Protein AF-A0A1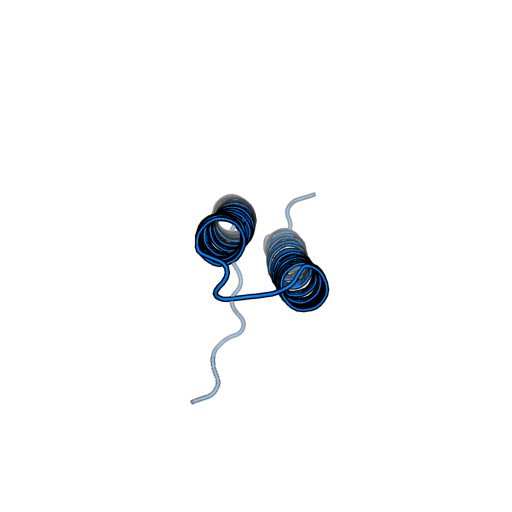C2I4N0-F1 (afdb_monomer_lite)

Radius of gyration: 16.8 Å; chains: 1; bounding box: 36×25×44 Å

Foldseek 3Di:
DPPDPDQDALVVLQVQLVVLLVVLVVQLVVLLVVVVVCVVVVVDDPVVSVVSNVVSVVSNVVSNVSSVVSNVSNVPD

Organism: Acidithiobacillus thiooxidans (NCBI:txid930)

Sequence (77 aa):
MVRKPWNPSCEQAKFVAQACRLIGLGFFAAVGYHDTIALVTGTVHGTHVAITAFFAFLVWLEFELIGYLSIGKGGCQ

Seco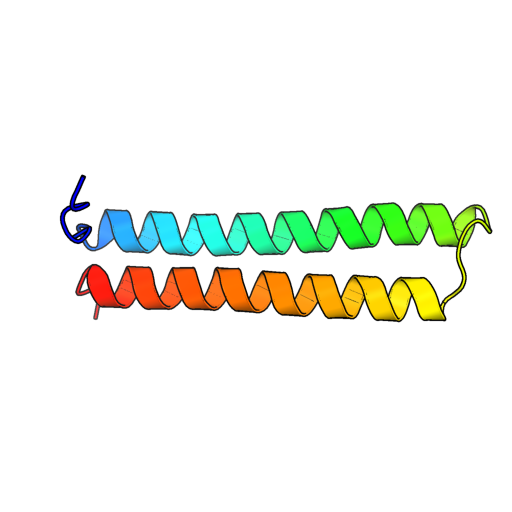ndary structure (DSSP, 8-state):
--PPPP---HHHHHHHHHHHHHHHHHHHHHHHHHHHHHHHTTSS-HHHHHHHHHHHHHHHHHHHHHHHHHHHHTT--

pLDDT: mean 87.54, std 9.68, range [41.0, 95.0]

Structure (mmCIF, N/CA/C/O backbone):
data_AF-A0A1C2I4N0-F1
#
_entry.id   AF-A0A1C2I4N0-F1
#
loop_
_atom_site.group_PDB
_atom_site.id
_atom_site.type_symbol
_atom_site.label_atom_id
_atom_site.label_alt_id
_atom_site.label_comp_id
_atom_site.label_asym_id
_atom_site.label_entity_id
_atom_site.label_seq_id
_atom_site.pdbx_PDB_ins_code
_atom_site.Cartn_x
_atom_site.Cartn_y
_atom_site.Cartn_z
_atom_site.occupancy
_atom_site.B_iso_or_equiv
_atom_site.auth_seq_id
_atom_site.auth_comp_id
_atom_site.auth_asym_id
_atom_site.auth_atom_id
_atom_site.pdbx_PDB_model_num
ATOM 1 N N . MET A 1 1 ? 0.268 -19.269 22.095 1.00 41.00 1 MET A N 1
ATOM 2 C CA . MET A 1 1 ? -0.163 -18.004 22.734 1.00 41.00 1 MET A CA 1
ATOM 3 C C . MET A 1 1 ? -1.451 -17.554 22.067 1.00 41.00 1 MET A C 1
ATOM 5 O O . MET A 1 1 ? -1.418 -17.219 20.890 1.00 41.00 1 MET A O 1
ATOM 9 N N . VAL A 1 2 ? -2.585 -17.603 22.769 1.00 45.75 2 VAL A N 1
ATOM 10 C CA . VAL A 1 2 ? -3.849 -17.055 22.251 1.00 45.75 2 VAL A CA 1
ATOM 11 C C . VAL A 1 2 ? -3.717 -15.532 22.295 1.00 45.75 2 VAL A C 1
ATOM 13 O O . VAL A 1 2 ? -3.673 -14.953 23.379 1.00 45.75 2 VAL A O 1
ATOM 16 N N . ARG A 1 3 ? -3.554 -14.875 21.138 1.00 57.62 3 ARG A N 1
ATOM 17 C CA . ARG A 1 3 ? -3.546 -13.405 21.085 1.00 57.62 3 ARG A CA 1
ATOM 18 C C . ARG A 1 3 ? -4.933 -12.932 21.520 1.00 57.62 3 ARG A C 1
ATOM 20 O O . ARG A 1 3 ? -5.921 -13.322 20.902 1.00 57.62 3 ARG A O 1
ATOM 27 N N . LYS A 1 4 ? -5.016 -12.125 22.586 1.00 67.31 4 LYS A N 1
ATOM 28 C CA . LYS A 1 4 ? -6.271 -11.447 22.945 1.00 67.31 4 LYS A CA 1
ATOM 29 C C . LYS A 1 4 ? -6.777 -10.675 21.714 1.00 67.31 4 LYS A C 1
ATOM 31 O O . LYS A 1 4 ? -5.951 -10.054 21.038 1.00 67.31 4 LYS A O 1
ATOM 36 N N . PRO A 1 5 ? -8.089 -10.696 21.418 1.00 74.50 5 PRO A N 1
ATOM 37 C CA . PRO A 1 5 ? -8.651 -9.860 20.367 1.00 74.50 5 PRO A CA 1
ATOM 38 C C . PRO A 1 5 ? -8.280 -8.396 20.637 1.00 74.50 5 PRO A C 1
ATOM 40 O O . PRO A 1 5 ? -8.484 -7.901 21.746 1.00 74.50 5 PRO A O 1
ATOM 43 N N . TRP A 1 6 ? -7.684 -7.724 19.652 1.00 81.81 6 TRP A N 1
ATOM 44 C CA . TRP A 1 6 ? -7.381 -6.296 19.744 1.00 81.81 6 TRP A CA 1
ATOM 45 C C . TRP A 1 6 ? -8.689 -5.501 19.758 1.00 81.81 6 TRP A C 1
ATOM 47 O O . TRP A 1 6 ? -9.491 -5.646 18.835 1.00 81.81 6 TRP A O 1
ATOM 57 N N . ASN A 1 7 ? -8.887 -4.692 20.802 1.00 86.06 7 ASN A N 1
ATOM 58 C CA . ASN A 1 7 ? -10.078 -3.868 21.008 1.00 86.06 7 ASN A CA 1
ATOM 59 C C . ASN A 1 7 ? -9.647 -2.391 21.158 1.00 86.06 7 ASN A C 1
ATOM 61 O O . ASN A 1 7 ? -9.421 -1.938 22.283 1.00 86.06 7 ASN A O 1
ATOM 65 N N . PRO A 1 8 ? -9.383 -1.684 20.043 1.00 86.19 8 PRO A N 1
ATOM 66 C CA . PRO A 1 8 ? -8.862 -0.317 20.066 1.00 86.19 8 PRO A CA 1
ATOM 67 C C . PRO A 1 8 ? -9.900 0.708 20.513 1.00 86.19 8 PRO A C 1
ATOM 69 O O . PRO A 1 8 ? -11.098 0.510 20.331 1.00 86.19 8 PRO A O 1
ATOM 72 N N . SER A 1 9 ? -9.437 1.856 21.011 1.00 92.56 9 SER A N 1
ATOM 73 C CA . SER A 1 9 ? -10.289 3.049 21.059 1.00 92.56 9 SER A CA 1
ATOM 74 C C . SER A 1 9 ? -10.553 3.585 19.646 1.00 92.56 9 SER A C 1
ATOM 76 O O . SER A 1 9 ? -9.793 3.310 18.714 1.00 92.56 9 SER A O 1
ATOM 78 N N . CYS A 1 10 ? -11.596 4.401 19.482 1.00 90.94 10 CYS A N 1
ATOM 79 C CA . CYS A 1 10 ? -11.914 4.974 18.175 1.00 90.94 10 CYS A CA 1
ATOM 80 C C . CYS A 1 10 ? -10.752 5.806 17.588 1.00 90.94 10 CYS A C 1
ATOM 82 O O . CYS A 1 10 ? -10.420 5.674 16.411 1.00 90.94 10 CYS A O 1
ATOM 84 N N . GLU A 1 11 ? -10.051 6.590 18.410 1.00 93.25 11 GLU A N 1
ATOM 85 C CA . GLU A 1 11 ? -8.888 7.365 17.952 1.00 93.25 11 GLU A CA 1
ATOM 86 C C . GLU A 1 11 ? -7.713 6.469 17.527 1.00 93.25 11 GLU A C 1
ATOM 88 O O . GLU A 1 11 ? -7.074 6.724 16.506 1.00 93.25 11 GLU A O 1
ATOM 93 N N . GLN A 1 12 ? -7.469 5.362 18.238 1.00 91.56 12 GLN A N 1
ATOM 94 C CA . GLN A 1 12 ? -6.465 4.375 17.823 1.00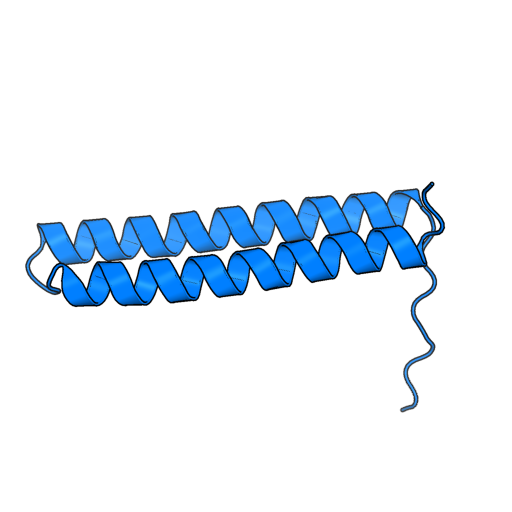 91.56 12 GLN A CA 1
ATOM 95 C C . GLN A 1 12 ? -6.845 3.709 16.498 1.00 91.56 12 GLN A C 1
ATOM 97 O O . GLN A 1 12 ? -5.992 3.522 15.632 1.00 91.56 12 GLN A O 1
ATOM 102 N N . ALA A 1 13 ? -8.121 3.369 16.322 1.00 91.38 13 ALA A N 1
ATOM 103 C CA . ALA A 1 13 ? -8.625 2.766 15.098 1.00 91.38 13 ALA A CA 1
ATOM 104 C C . ALA A 1 13 ? -8.507 3.711 13.890 1.00 91.38 13 ALA A C 1
ATOM 106 O O . ALA A 1 13 ? -8.030 3.288 12.836 1.00 91.38 13 ALA A O 1
ATOM 107 N N . LYS A 1 14 ? -8.866 4.992 14.052 1.00 92.12 14 LYS A N 1
ATOM 108 C CA . LYS A 1 14 ? -8.681 6.032 13.024 1.00 92.12 14 LYS A CA 1
ATOM 109 C C . LYS A 1 14 ? -7.212 6.203 12.653 1.00 92.12 14 LYS A C 1
ATOM 111 O O . LYS A 1 14 ? -6.892 6.242 11.466 1.00 92.12 14 LYS A O 1
ATOM 116 N N . PHE A 1 15 ? -6.325 6.262 13.648 1.00 92.81 15 PHE A N 1
ATOM 117 C CA . PHE A 1 15 ? -4.887 6.375 13.414 1.00 92.81 15 PHE A CA 1
ATOM 118 C C . PHE A 1 15 ? -4.352 5.186 12.608 1.00 92.81 15 PHE A C 1
ATOM 120 O O . PHE A 1 15 ? -3.660 5.379 11.611 1.00 92.81 15 PHE A O 1
ATOM 127 N N . VAL A 1 16 ? -4.717 3.957 12.990 1.00 91.69 16 VAL A N 1
ATOM 128 C CA . VAL A 1 16 ? -4.314 2.744 12.262 1.00 91.69 16 VAL A CA 1
ATOM 129 C C . VAL A 1 16 ? -4.859 2.752 10.834 1.00 91.69 16 VAL A C 1
ATOM 131 O O . VAL A 1 16 ? -4.111 2.464 9.906 1.00 91.69 16 VAL A O 1
ATOM 134 N N . ALA A 1 17 ? -6.118 3.138 10.628 1.00 92.38 17 ALA A N 1
ATOM 135 C CA . ALA A 1 17 ? -6.706 3.204 9.294 1.00 92.38 17 ALA A CA 1
ATOM 136 C C . ALA A 1 17 ? -6.006 4.225 8.386 1.00 92.38 17 ALA A C 1
ATOM 138 O O . ALA A 1 17 ? -5.677 3.912 7.241 1.00 92.38 17 ALA A O 1
ATOM 139 N N . GLN A 1 18 ? -5.712 5.421 8.905 1.00 93.06 18 GLN A N 1
ATOM 140 C CA . GLN A 1 18 ? -4.932 6.423 8.177 1.00 93.06 18 GLN A CA 1
ATOM 141 C C . GLN A 1 18 ? -3.515 5.929 7.872 1.00 93.06 18 GLN A C 1
ATOM 143 O O . GLN A 1 18 ? -3.036 6.102 6.751 1.00 93.06 18 GLN A O 1
ATOM 148 N N . ALA A 1 19 ? -2.857 5.273 8.830 1.00 93.31 19 ALA A N 1
ATOM 149 C CA . ALA A 1 19 ? -1.532 4.701 8.627 1.00 93.31 19 ALA A CA 1
ATOM 150 C C . ALA A 1 19 ? -1.541 3.619 7.535 1.00 93.31 19 ALA A C 1
ATOM 152 O O . ALA A 1 19 ? -0.697 3.658 6.644 1.00 93.31 19 ALA A O 1
ATOM 153 N N . CYS A 1 20 ? -2.515 2.703 7.542 1.00 93.00 20 CYS A N 1
ATOM 154 C CA . CYS A 1 20 ? -2.670 1.685 6.499 1.00 93.00 20 CYS A CA 1
ATOM 155 C C . CYS A 1 20 ? -2.841 2.313 5.111 1.00 93.00 20 CYS A C 1
ATOM 157 O O . CYS A 1 20 ? -2.168 1.902 4.166 1.00 93.00 20 CYS A O 1
ATOM 159 N N . ARG A 1 21 ? -3.667 3.359 4.997 1.00 91.50 21 ARG A N 1
ATOM 160 C CA . ARG A 1 21 ? -3.858 4.095 3.741 1.00 91.50 21 ARG A CA 1
ATOM 161 C C . ARG A 1 21 ? -2.568 4.747 3.245 1.00 91.50 21 ARG A C 1
ATOM 163 O O . ARG A 1 21 ? -2.238 4.628 2.067 1.00 91.50 21 ARG A O 1
ATOM 170 N N . LEU A 1 22 ? -1.816 5.399 4.133 1.00 93.25 22 LEU A N 1
ATOM 171 C CA . LEU A 1 22 ? -0.528 6.010 3.790 1.00 93.25 22 LEU A CA 1
ATOM 172 C C . LEU A 1 22 ? 0.517 4.967 3.380 1.00 93.25 22 LEU A C 1
ATOM 174 O O . LEU A 1 22 ? 1.233 5.184 2.406 1.00 93.25 22 LEU A O 1
ATOM 178 N N . ILE A 1 23 ? 0.580 3.830 4.077 1.00 93.00 23 ILE A N 1
ATOM 179 C CA . ILE A 1 23 ? 1.477 2.718 3.732 1.00 93.00 23 ILE A CA 1
ATOM 180 C C . ILE A 1 23 ? 1.137 2.175 2.345 1.00 93.00 23 ILE A C 1
ATOM 182 O O . ILE A 1 23 ? 2.035 2.012 1.523 1.00 93.00 23 ILE A O 1
ATOM 186 N N . GLY A 1 24 ? -0.143 1.935 2.060 1.00 91.38 24 GLY A N 1
ATOM 187 C CA . GLY A 1 24 ? -0.569 1.426 0.761 1.00 91.38 24 GLY A CA 1
ATOM 188 C C . GLY A 1 24 ? -0.285 2.407 -0.385 1.00 91.38 24 GLY A C 1
ATOM 189 O O . GLY A 1 24 ? 0.234 1.996 -1.420 1.00 91.38 24 GLY A O 1
ATOM 190 N N . LEU A 1 25 ? -0.528 3.709 -0.186 1.00 90.88 25 LEU A N 1
ATOM 191 C CA . LEU A 1 25 ? -0.153 4.746 -1.159 1.00 90.88 25 LEU A CA 1
ATOM 192 C C . LEU A 1 25 ? 1.367 4.829 -1.358 1.00 90.88 25 LEU A C 1
ATOM 194 O O . LEU A 1 25 ? 1.837 4.924 -2.490 1.00 90.88 25 LEU A O 1
ATOM 198 N N . GLY A 1 26 ? 2.137 4.761 -0.270 1.00 92.62 26 GLY A N 1
ATOM 199 C CA . GLY A 1 26 ? 3.598 4.756 -0.316 1.00 92.62 26 GLY A CA 1
ATOM 200 C C . GLY A 1 26 ? 4.148 3.542 -1.064 1.00 92.62 26 GLY A C 1
ATOM 201 O O . GLY A 1 26 ? 5.047 3.685 -1.889 1.00 92.62 26 GLY A O 1
ATOM 202 N N . PHE A 1 27 ? 3.567 2.362 -0.838 1.00 91.81 27 PHE A N 1
ATOM 203 C CA . PHE A 1 27 ? 3.906 1.145 -1.569 1.00 91.81 27 PHE A CA 1
ATOM 204 C C . PHE A 1 27 ? 3.614 1.286 -3.065 1.00 91.81 27 PHE A C 1
ATOM 206 O O . PHE A 1 27 ? 4.486 1.018 -3.889 1.00 91.81 27 PHE A O 1
ATOM 213 N N . PHE A 1 28 ? 2.421 1.770 -3.420 1.00 88.81 28 PHE A N 1
ATOM 214 C CA . PHE A 1 28 ? 2.034 1.970 -4.814 1.00 88.81 28 PHE A CA 1
ATOM 215 C C . PHE A 1 28 ? 2.974 2.946 -5.538 1.00 88.81 28 PHE A C 1
ATOM 217 O O . PHE A 1 28 ? 3.431 2.668 -6.647 1.00 88.81 28 PHE A O 1
ATOM 224 N N . ALA A 1 29 ? 3.331 4.057 -4.887 1.00 90.62 29 ALA A N 1
ATOM 225 C CA . ALA A 1 29 ? 4.287 5.023 -5.421 1.00 90.62 29 ALA A CA 1
ATOM 226 C C . ALA A 1 29 ? 5.696 4.427 -5.590 1.00 90.62 29 ALA A C 1
ATOM 228 O O . ALA A 1 29 ? 6.350 4.682 -6.600 1.00 90.62 29 ALA A O 1
ATOM 229 N N . ALA A 1 30 ? 6.158 3.613 -4.634 1.00 92.06 30 ALA A N 1
ATOM 230 C CA . ALA A 1 30 ? 7.463 2.960 -4.706 1.00 92.06 30 ALA A CA 1
ATOM 231 C C . ALA A 1 30 ? 7.550 1.967 -5.876 1.00 92.06 30 ALA A C 1
ATOM 233 O O . ALA A 1 30 ? 8.544 1.970 -6.606 1.00 92.06 30 ALA A O 1
ATOM 234 N N . VAL A 1 31 ? 6.498 1.169 -6.092 1.00 91.69 31 VAL A N 1
ATOM 235 C CA . VAL A 1 31 ? 6.401 0.264 -7.249 1.00 91.69 31 VAL A CA 1
ATOM 236 C C . VAL A 1 31 ? 6.405 1.066 -8.550 1.00 91.69 31 VAL A C 1
ATOM 238 O O . VAL A 1 31 ? 7.237 0.813 -9.418 1.00 91.69 31 VAL A O 1
ATOM 241 N N . GLY A 1 32 ? 5.562 2.099 -8.654 1.00 88.44 32 GLY A N 1
ATOM 242 C CA . GLY A 1 32 ? 5.493 2.946 -9.847 1.00 88.44 32 GLY A CA 1
ATOM 243 C C . GLY A 1 32 ? 6.820 3.637 -10.183 1.00 88.44 32 GLY A C 1
ATOM 244 O O . GLY A 1 32 ? 7.199 3.709 -11.352 1.00 88.44 32 GLY A O 1
ATOM 245 N N . TYR A 1 33 ? 7.563 4.105 -9.176 1.00 90.81 33 TYR A N 1
ATOM 246 C CA . TYR A 1 33 ? 8.896 4.683 -9.367 1.00 90.81 33 TYR A CA 1
ATOM 247 C C . TYR A 1 33 ? 9.892 3.658 -9.921 1.00 90.81 33 TYR A C 1
ATOM 249 O O . TYR A 1 33 ? 10.570 3.931 -10.915 1.00 90.81 33 TYR A O 1
ATOM 257 N N . HIS A 1 34 ? 9.955 2.471 -9.311 1.00 89.38 34 HIS A N 1
ATOM 258 C CA . HIS A 1 34 ? 10.842 1.397 -9.755 1.00 89.38 34 HIS A CA 1
ATOM 259 C C . HIS A 1 34 ? 10.529 0.971 -11.197 1.00 89.38 34 HIS A C 1
ATOM 261 O O . HIS A 1 34 ? 11.431 0.885 -12.030 1.00 89.38 34 HIS A O 1
ATOM 267 N N . ASP A 1 35 ? 9.248 0.791 -11.515 1.00 89.62 35 ASP A N 1
ATOM 268 C CA . ASP A 1 35 ? 8.792 0.402 -12.849 1.00 89.62 35 ASP A CA 1
ATOM 269 C C . ASP A 1 35 ? 9.060 1.482 -13.899 1.00 89.62 35 ASP A C 1
ATOM 271 O O . ASP A 1 35 ? 9.449 1.168 -15.024 1.00 89.62 35 ASP A O 1
ATOM 275 N N . THR A 1 36 ? 8.921 2.760 -13.534 1.00 89.44 36 THR A N 1
ATOM 276 C CA . THR A 1 36 ? 9.238 3.882 -14.430 1.00 89.44 36 THR A CA 1
ATOM 277 C C . THR A 1 36 ? 10.721 3.883 -14.791 1.00 89.44 36 THR A C 1
ATOM 279 O O . THR A 1 36 ? 11.069 4.001 -15.966 1.00 89.44 36 THR A O 1
ATOM 282 N N . ILE A 1 37 ? 11.609 3.701 -13.808 1.00 90.25 37 ILE A N 1
ATOM 283 C CA . ILE A 1 37 ? 13.054 3.609 -14.058 1.00 90.25 37 ILE A CA 1
ATOM 284 C C . ILE A 1 37 ? 13.374 2.394 -14.920 1.00 90.25 37 ILE A C 1
ATOM 286 O O . ILE A 1 37 ? 14.141 2.500 -15.879 1.00 90.25 37 ILE A O 1
ATOM 290 N N . ALA A 1 38 ? 12.786 1.244 -14.604 1.00 87.44 38 ALA A N 1
ATOM 291 C CA . ALA A 1 38 ? 13.023 0.013 -15.339 1.00 87.44 38 ALA A CA 1
ATOM 292 C C . ALA A 1 38 ? 12.577 0.133 -16.811 1.00 87.44 38 ALA A C 1
ATOM 294 O O . ALA A 1 38 ? 13.280 -0.315 -17.720 1.00 87.44 38 ALA A O 1
ATOM 295 N N . LEU A 1 39 ? 11.451 0.809 -17.064 1.00 88.56 39 LEU A N 1
ATOM 296 C CA . LEU A 1 39 ? 10.939 1.064 -18.409 1.00 88.56 39 LEU A CA 1
ATOM 297 C C . LEU A 1 39 ? 11.847 2.024 -19.192 1.00 88.56 39 LEU A C 1
ATOM 299 O O . LEU A 1 39 ? 12.191 1.744 -20.337 1.00 88.56 39 LEU A O 1
ATOM 303 N N . VAL A 1 40 ? 12.278 3.129 -18.571 1.00 90.00 40 VAL A N 1
ATOM 304 C CA . VAL A 1 40 ? 13.183 4.115 -19.195 1.00 90.00 40 VAL A CA 1
ATOM 305 C C . VAL A 1 40 ? 14.559 3.511 -19.494 1.00 90.00 40 VAL A C 1
ATOM 307 O O . VAL A 1 40 ? 15.172 3.840 -20.505 1.00 90.00 40 VAL A O 1
ATOM 310 N N . THR A 1 41 ? 15.040 2.602 -18.644 1.00 92.25 41 THR A N 1
ATOM 311 C CA . THR A 1 41 ? 16.327 1.904 -18.828 1.00 92.25 41 THR A CA 1
ATOM 312 C C . THR A 1 41 ? 16.238 0.687 -19.755 1.00 92.25 41 THR A C 1
ATOM 314 O O . THR A 1 41 ? 17.257 0.053 -20.021 1.00 92.25 41 THR A O 1
ATOM 317 N N . GLY A 1 42 ? 15.046 0.354 -20.265 1.00 88.19 42 GLY A N 1
ATOM 318 C CA . GLY A 1 42 ? 14.832 -0.774 -21.175 1.00 88.19 42 GLY A CA 1
ATOM 319 C C . GLY A 1 42 ? 14.984 -2.150 -20.522 1.00 88.19 42 GLY A C 1
ATOM 320 O O . GLY A 1 42 ? 15.153 -3.141 -21.227 1.00 88.19 42 GLY A O 1
ATOM 321 N N . THR A 1 43 ? 14.937 -2.227 -19.190 1.00 85.94 43 THR A N 1
ATOM 322 C CA . THR A 1 43 ? 15.103 -3.484 -18.442 1.00 85.94 43 THR A CA 1
ATOM 323 C C . THR A 1 43 ? 13.799 -4.273 -18.307 1.00 85.94 43 THR A C 1
ATOM 325 O O . THR A 1 43 ? 13.838 -5.478 -18.068 1.00 85.94 43 THR A O 1
ATOM 328 N N . VAL A 1 44 ? 12.645 -3.626 -18.508 1.00 86.69 44 VAL A N 1
ATOM 329 C CA . VAL A 1 44 ? 11.318 -4.264 -18.515 1.00 86.69 44 VAL A CA 1
ATOM 330 C C . VAL A 1 44 ? 10.436 -3.729 -19.646 1.00 86.69 44 VAL A C 1
ATOM 332 O O . VAL A 1 44 ? 10.647 -2.636 -20.168 1.00 86.69 44 VAL A O 1
ATOM 335 N N . HIS A 1 45 ? 9.409 -4.499 -20.010 1.00 86.06 45 HIS A N 1
ATOM 336 C CA . HIS A 1 45 ? 8.408 -4.121 -21.014 1.00 86.06 45 HIS A CA 1
ATOM 337 C C . HIS A 1 45 ? 7.095 -3.658 -20.372 1.00 86.06 45 HIS A C 1
ATOM 339 O O . HIS A 1 45 ? 6.808 -3.984 -19.221 1.00 86.06 45 HIS A O 1
ATOM 345 N N . GLY A 1 46 ? 6.239 -2.982 -21.149 1.00 81.56 46 GLY A N 1
ATOM 346 C CA . GLY A 1 46 ? 4.950 -2.463 -20.671 1.00 81.56 46 GLY A CA 1
ATOM 347 C C . GLY A 1 46 ? 4.037 -3.512 -20.018 1.00 81.56 46 GLY A C 1
ATOM 348 O O . GLY A 1 46 ? 3.332 -3.197 -19.066 1.00 81.56 46 GLY A O 1
ATOM 349 N N . THR A 1 47 ? 4.097 -4.778 -20.449 1.00 87.00 47 THR A N 1
ATOM 350 C CA . THR A 1 47 ? 3.349 -5.876 -19.812 1.00 87.00 47 THR A CA 1
ATOM 351 C C . THR A 1 47 ? 3.792 -6.132 -18.370 1.00 87.00 47 THR A C 1
ATOM 353 O O . THR A 1 47 ? 2.943 -6.384 -17.522 1.00 87.00 47 THR A O 1
ATOM 356 N N . HIS A 1 48 ? 5.093 -6.040 -18.071 1.00 86.25 48 HIS A N 1
ATOM 357 C CA . HIS A 1 48 ? 5.590 -6.202 -16.701 1.00 86.25 48 HIS A CA 1
ATOM 358 C C . HIS A 1 48 ? 5.062 -5.082 -15.807 1.00 86.25 48 HIS A C 1
ATOM 360 O O . HIS A 1 48 ? 4.496 -5.379 -14.763 1.00 86.25 48 HIS A O 1
ATOM 366 N N . VAL A 1 49 ? 5.150 -3.832 -16.277 1.00 88.38 49 VAL A N 1
ATOM 367 C CA . VAL A 1 49 ? 4.639 -2.646 -15.567 1.00 88.38 49 VAL A CA 1
ATOM 368 C C . VAL A 1 49 ? 3.136 -2.760 -15.286 1.00 88.38 49 VAL A C 1
ATOM 370 O O . VAL A 1 49 ? 2.665 -2.411 -14.208 1.00 88.38 49 VAL A O 1
ATOM 373 N N . ALA A 1 50 ? 2.356 -3.277 -16.239 1.00 87.81 50 ALA A N 1
ATOM 374 C CA . ALA A 1 50 ? 0.924 -3.487 -16.037 1.00 87.81 50 ALA A CA 1
ATOM 375 C C . ALA A 1 50 ? 0.636 -4.537 -14.947 1.00 87.81 50 ALA A C 1
ATOM 377 O O . ALA A 1 50 ? -0.258 -4.346 -14.123 1.00 87.81 50 ALA A O 1
ATOM 378 N N . ILE A 1 51 ? 1.401 -5.634 -14.924 1.00 92.56 51 ILE A N 1
ATOM 379 C CA . ILE A 1 51 ? 1.254 -6.705 -13.930 1.00 92.56 51 ILE A CA 1
ATOM 380 C C . ILE A 1 51 ? 1.647 -6.209 -12.535 1.00 92.56 51 ILE A C 1
ATOM 382 O O . ILE A 1 51 ? 0.905 -6.422 -11.575 1.00 92.56 51 ILE A O 1
ATOM 386 N N . THR A 1 52 ? 2.785 -5.531 -12.402 1.00 93.12 52 THR A N 1
ATOM 387 C CA . THR A 1 52 ? 3.259 -4.988 -11.121 1.00 93.12 52 THR A CA 1
ATOM 388 C C . THR A 1 52 ? 2.313 -3.920 -10.582 1.00 93.12 52 THR A C 1
ATOM 390 O O . THR A 1 52 ? 1.961 -3.972 -9.403 1.00 93.12 52 THR A O 1
ATOM 393 N N . ALA A 1 53 ? 1.807 -3.023 -11.434 1.00 89.50 53 ALA A N 1
ATOM 394 C CA . ALA A 1 53 ? 0.791 -2.044 -11.054 1.00 89.50 53 ALA A CA 1
ATOM 395 C C . ALA A 1 53 ? -0.510 -2.710 -10.575 1.00 89.50 53 ALA A C 1
ATOM 397 O O . ALA A 1 53 ? -1.097 -2.274 -9.584 1.00 89.50 53 ALA A O 1
ATOM 398 N N . PHE A 1 54 ? -0.946 -3.792 -11.229 1.00 93.12 54 PHE A N 1
ATOM 399 C CA . PHE A 1 54 ? -2.123 -4.554 -10.804 1.00 93.12 54 PHE A CA 1
ATOM 400 C C . PHE A 1 54 ? -1.930 -5.187 -9.419 1.00 93.12 54 PHE A C 1
ATOM 402 O O . PHE A 1 54 ? -2.785 -5.032 -8.547 1.00 93.12 54 PHE A O 1
ATOM 409 N N . PHE A 1 55 ? -0.791 -5.839 -9.168 1.00 93.88 55 PHE A N 1
ATOM 410 C CA . PHE A 1 55 ? -0.489 -6.375 -7.837 1.00 93.88 55 PHE A CA 1
ATOM 411 C C . PHE A 1 55 ? -0.368 -5.273 -6.784 1.00 93.88 55 PHE A C 1
ATOM 413 O O . PHE A 1 55 ? -0.866 -5.437 -5.670 1.00 93.88 55 PHE A O 1
ATOM 420 N N . ALA A 1 56 ? 0.231 -4.134 -7.132 1.00 92.69 56 ALA A N 1
ATOM 421 C CA . ALA A 1 56 ? 0.323 -2.996 -6.228 1.00 92.69 56 ALA A CA 1
ATOM 422 C C . ALA A 1 56 ? -1.054 -2.441 -5.851 1.00 92.69 56 ALA A C 1
ATOM 424 O O . ALA A 1 56 ? -1.293 -2.118 -4.687 1.00 92.69 56 ALA A O 1
ATOM 425 N N . PHE A 1 57 ? -1.979 -2.397 -6.809 1.00 91.31 57 PHE A N 1
ATOM 426 C CA . PHE A 1 57 ? -3.365 -2.017 -6.569 1.00 91.31 57 PHE A CA 1
ATOM 427 C C . PHE A 1 57 ? -4.087 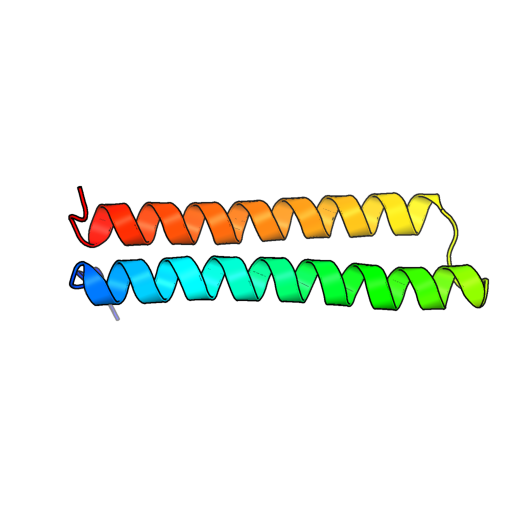-3.001 -5.637 1.00 91.31 57 PHE A C 1
ATOM 429 O O . PHE A 1 57 ? -4.751 -2.568 -4.697 1.00 91.31 57 PHE A O 1
ATOM 436 N N . LEU A 1 58 ? -3.921 -4.314 -5.837 1.00 95.00 58 LEU A N 1
ATOM 437 C CA . LEU A 1 58 ? -4.505 -5.324 -4.944 1.00 95.00 58 LEU A CA 1
ATOM 438 C C . LEU A 1 58 ? -3.982 -5.192 -3.508 1.00 95.00 58 LEU A C 1
ATOM 440 O O . LEU A 1 58 ? -4.765 -5.217 -2.564 1.00 95.00 58 LEU A O 1
ATOM 444 N N . VAL A 1 59 ? -2.673 -4.990 -3.337 1.00 94.06 59 VAL A N 1
ATOM 445 C CA . VAL A 1 59 ? -2.069 -4.764 -2.015 1.00 94.06 59 VAL A CA 1
ATOM 446 C C . VAL A 1 59 ? -2.623 -3.495 -1.365 1.00 94.06 59 VAL A C 1
ATOM 448 O O . VAL A 1 59 ? -2.921 -3.493 -0.172 1.00 94.06 59 VAL A O 1
ATOM 451 N N . TRP A 1 60 ? -2.800 -2.417 -2.131 1.00 91.69 60 TRP A N 1
ATOM 452 C CA . TRP A 1 60 ? -3.420 -1.197 -1.618 1.00 91.69 60 TRP A CA 1
ATOM 453 C C . TRP A 1 60 ? -4.867 -1.429 -1.150 1.00 91.69 60 TRP A C 1
ATOM 455 O O . TRP A 1 60 ? -5.219 -0.979 -0.059 1.00 91.69 60 TRP A O 1
ATOM 465 N N . LEU A 1 61 ? -5.676 -2.184 -1.905 1.00 92.75 61 LEU A N 1
ATOM 466 C CA . LEU A 1 61 ? -7.039 -2.551 -1.494 1.00 92.75 61 LEU A CA 1
ATOM 467 C C . LEU A 1 61 ? -7.068 -3.355 -0.187 1.00 92.75 61 LEU A C 1
ATOM 469 O O . LEU A 1 61 ? -7.928 -3.107 0.656 1.00 92.75 61 LEU A O 1
ATOM 473 N N . GLU A 1 62 ? -6.126 -4.278 0.014 1.00 93.38 62 GLU A N 1
ATOM 474 C CA . GLU A 1 62 ? -5.998 -5.030 1.270 1.00 93.38 62 GLU A CA 1
ATOM 475 C C . GLU A 1 62 ? -5.691 -4.100 2.455 1.00 93.38 62 GLU A C 1
ATOM 477 O O . GLU A 1 62 ? -6.301 -4.213 3.520 1.00 93.38 62 GLU A O 1
ATOM 482 N N . PHE A 1 63 ? -4.795 -3.124 2.277 1.00 92.50 63 PHE A N 1
ATOM 483 C CA . PHE A 1 63 ? -4.514 -2.129 3.317 1.00 92.50 63 PHE A CA 1
ATOM 484 C C . PHE A 1 63 ? -5.723 -1.242 3.629 1.00 92.50 63 PHE A C 1
ATOM 486 O O . PHE A 1 63 ? -5.991 -0.976 4.803 1.00 92.50 63 PHE A O 1
ATOM 493 N N . GLU A 1 64 ? -6.468 -0.809 2.611 1.00 90.62 64 GLU A N 1
ATOM 494 C CA . GLU A 1 64 ? -7.729 -0.081 2.797 1.00 90.62 64 GLU A CA 1
ATOM 495 C C . GLU A 1 64 ? -8.732 -0.930 3.586 1.00 90.62 64 GLU A C 1
ATOM 497 O O . GLU A 1 64 ? -9.278 -0.465 4.589 1.00 90.62 64 GLU A O 1
ATOM 502 N N . LEU A 1 65 ? -8.919 -2.200 3.212 1.00 92.94 65 LEU A N 1
ATOM 503 C CA . LEU A 1 65 ? -9.815 -3.126 3.907 1.00 92.94 65 LEU A CA 1
ATOM 504 C C . LEU A 1 65 ? -9.424 -3.303 5.381 1.00 92.94 65 LEU A C 1
ATOM 506 O O . LEU A 1 65 ? -10.284 -3.224 6.262 1.00 92.94 65 LEU A O 1
ATOM 510 N N . ILE A 1 66 ? -8.135 -3.490 5.673 1.00 91.31 66 ILE A N 1
ATOM 511 C CA . ILE A 1 66 ? -7.621 -3.570 7.050 1.00 91.31 66 ILE A CA 1
ATOM 512 C C . ILE A 1 66 ? -7.924 -2.276 7.817 1.00 91.31 66 ILE A C 1
ATOM 514 O O . ILE A 1 66 ? -8.321 -2.332 8.988 1.00 91.31 66 ILE A O 1
ATOM 518 N N . GLY A 1 67 ? -7.783 -1.118 7.171 1.00 90.06 67 GLY A N 1
ATOM 519 C CA . GLY A 1 67 ? -8.145 0.175 7.742 1.00 90.06 67 GLY A CA 1
ATOM 520 C C . GLY A 1 67 ? -9.628 0.254 8.111 1.00 90.06 67 GLY A C 1
ATOM 521 O O . GLY A 1 67 ? -9.954 0.543 9.264 1.00 90.06 67 GLY A O 1
ATOM 522 N N . TYR A 1 68 ? -10.530 -0.091 7.189 1.00 89.44 68 TYR A N 1
ATOM 523 C CA . TYR A 1 68 ? -11.977 -0.109 7.447 1.00 89.44 68 TYR A CA 1
ATOM 524 C C . TYR A 1 68 ? -12.368 -1.083 8.564 1.00 89.44 68 TYR A C 1
ATOM 526 O O . TYR A 1 68 ? -13.133 -0.726 9.462 1.00 89.44 68 TYR A O 1
ATOM 534 N N . LEU A 1 69 ? -11.805 -2.294 8.567 1.00 90.75 69 LEU A N 1
ATOM 535 C CA . LEU A 1 69 ? -12.041 -3.276 9.630 1.00 90.75 69 LEU A CA 1
ATOM 536 C C . LEU A 1 69 ? -11.551 -2.773 10.993 1.00 90.75 69 LEU A C 1
ATOM 538 O O . LEU A 1 69 ? -12.160 -3.076 12.021 1.00 90.75 69 LEU A O 1
ATOM 542 N N . SER A 1 70 ? -10.465 -1.999 11.017 1.00 89.00 70 SER A N 1
ATOM 543 C CA . SER A 1 70 ? -9.940 -1.392 12.242 1.00 89.00 70 SER A CA 1
ATOM 544 C C . SER A 1 70 ? -10.898 -0.336 12.796 1.00 89.00 70 SER A C 1
ATOM 546 O O . SER A 1 70 ? -11.186 -0.366 13.992 1.00 89.00 70 SER A O 1
ATOM 548 N N . ILE A 1 71 ? -11.456 0.526 11.937 1.00 89.44 71 ILE A N 1
ATOM 549 C CA . ILE A 1 71 ? -12.489 1.518 12.300 1.00 89.44 71 ILE A CA 1
ATOM 550 C C . ILE A 1 71 ? -13.719 0.825 12.897 1.00 89.44 71 ILE A C 1
ATOM 552 O O . ILE A 1 71 ? -14.168 1.207 13.979 1.00 89.44 71 ILE A O 1
ATOM 556 N N . GLY A 1 72 ? -14.204 -0.241 12.250 1.00 86.94 72 GLY A N 1
ATOM 557 C CA . GLY A 1 72 ? -15.340 -1.024 12.743 1.00 86.94 72 GLY A CA 1
ATOM 558 C C . GLY A 1 72 ? -15.091 -1.645 14.123 1.00 86.94 72 GLY A C 1
ATOM 559 O O . GLY A 1 72 ? -15.972 -1.621 14.979 1.00 86.94 72 GLY A O 1
ATOM 560 N N . LYS A 1 73 ? -13.871 -2.136 14.387 1.00 87.12 73 LYS A N 1
ATOM 561 C CA . LYS A 1 73 ? -13.481 -2.655 15.714 1.00 87.12 73 LYS A CA 1
ATOM 562 C C . LYS A 1 73 ? -13.373 -1.574 16.787 1.00 87.12 73 LYS A C 1
ATOM 564 O O . LYS A 1 73 ? -13.602 -1.873 17.952 1.00 87.12 73 LYS A O 1
ATOM 569 N N . GLY A 1 74 ? -13.030 -0.343 16.410 1.00 84.50 74 GLY A N 1
ATOM 570 C CA . GLY A 1 74 ? -12.963 0.795 17.329 1.00 84.50 74 GLY A CA 1
ATOM 571 C C . GLY A 1 74 ? -14.323 1.378 17.715 1.00 84.50 74 GLY A C 1
ATOM 572 O O . GLY A 1 74 ? -14.361 2.323 18.503 1.00 84.50 74 GLY A O 1
ATOM 573 N N . GLY A 1 75 ? -15.423 0.863 17.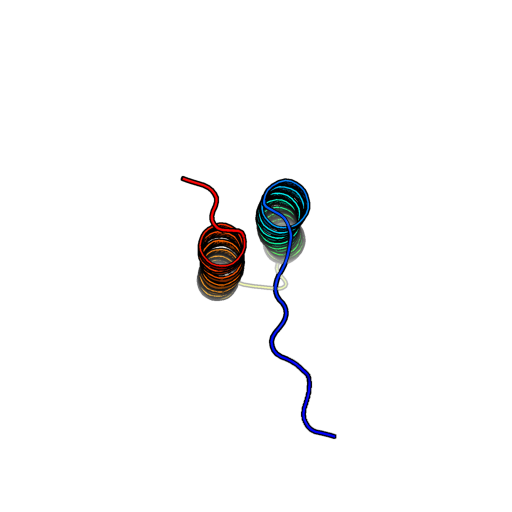149 1.00 83.06 75 GLY A N 1
ATOM 574 C CA . GLY A 1 75 ? -16.769 1.391 17.380 1.00 83.06 75 GLY A CA 1
ATOM 575 C C . GLY A 1 75 ? -16.949 2.827 16.883 1.00 83.06 75 GLY A C 1
ATOM 576 O O . GLY A 1 75 ?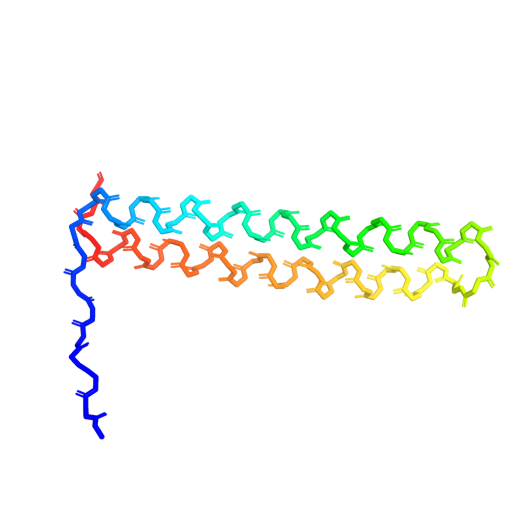 -17.818 3.537 17.384 1.00 83.06 75 GLY A O 1
ATOM 577 N N . CYS A 1 76 ? -16.116 3.272 15.938 1.00 77.50 76 CYS A N 1
ATOM 578 C CA . CYS A 1 76 ? -16.283 4.570 15.300 1.00 77.50 76 CYS A CA 1
ATOM 579 C C . CYS A 1 76 ? -17.503 4.502 14.372 1.00 77.50 76 CYS A C 1
ATOM 581 O O . CYS A 1 76 ? -17.453 3.810 13.354 1.00 77.50 76 CYS A O 1
ATOM 583 N N . GLN A 1 77 ? -18.584 5.182 14.754 1.00 62.59 77 GLN A N 1
ATOM 584 C CA . GLN A 1 77 ? -19.718 5.484 13.877 1.00 62.59 77 GLN A CA 1
ATOM 585 C C . GLN A 1 77 ? -19.466 6.785 13.118 1.00 62.59 77 GLN A C 1
ATOM 587 O O . GLN A 1 77 ? -18.859 7.702 13.721 1.00 62.59 77 GLN A O 1
#